Protein AF-A0A8J7H646-F1 (afdb_monomer)

Radius of gyration: 18.33 Å; Cα contacts (8 Å, |Δi|>4): 235; chains: 1; bounding box: 48×39×47 Å

Foldseek 3Di:
DCVLQVVLVVCVVVFVLQSSLVSCVCVCVDPVQVVQDDDDPAAAQQQAAAAPFEEEAEEGDDPVLVQQLLLLLQVVCVSHVHAYEYEDAPVCVVFSVQADNHPHYHYPPDDTDDGHHYYYSSSSCRNSVPGPVCPPPDPPRTDDDVVVVVVVCVVCVPPDDDDDDDD

Sequence (167 aa):
MTARFDLASLLLVTGDFTHGWREYRFRYQMEHTSKVCRHVQKPRWEGQPLAGKRLLIHDEQGFGDTFQFLRLVQTARERSGAHIILQVNSDCLALARRCAGWDEIVVRGNLPPSFDYHCEPMSLPMALGLQLTDLPGTVPYLFADPQRIDLWQQRLAHLPRPLVRLV

Solvent-accessible surface area (backbone atoms only — not comparable to full-atom values): 9744 Å² total; per-residue (Å²): 124,54,68,51,48,55,49,13,51,51,28,44,74,74,51,42,32,75,61,8,40,63,34,42,72,54,48,48,69,30,81,88,35,39,82,60,56,76,90,65,99,51,52,72,58,69,49,63,76,31,71,92,36,30,33,33,39,36,70,69,76,57,71,67,56,51,60,69,36,51,62,49,36,35,57,49,25,69,62,21,47,28,50,26,34,36,33,33,50,69,89,46,43,81,57,56,74,60,36,68,41,62,77,43,80,41,47,65,93,57,86,70,77,91,62,61,28,31,35,47,49,91,46,44,50,54,25,68,65,50,49,63,86,55,61,91,55,76,78,84,52,71,74,80,58,68,70,59,51,53,51,50,51,64,71,50,67,82,57,79,81,80,82,85,70,92,128

Structure (mmCIF, N/CA/C/O backbone):
data_AF-A0A8J7H646-F1
#
_entry.id   AF-A0A8J7H646-F1
#
loop_
_atom_site.group_PDB
_atom_site.id
_atom_site.type_symbol
_atom_site.label_atom_id
_atom_site.label_alt_id
_atom_site.label_comp_id
_atom_site.label_asym_id
_atom_site.label_entity_id
_atom_site.label_seq_id
_atom_site.pdbx_PDB_ins_code
_atom_site.Cartn_x
_atom_site.Cartn_y
_atom_site.Cartn_z
_atom_site.occupancy
_atom_site.B_iso_or_equiv
_atom_site.auth_seq_id
_atom_site.auth_comp_id
_atom_site.auth_asym_id
_atom_site.auth_atom_id
_atom_site.pdbx_PDB_model_num
ATOM 1 N N . MET A 1 1 ? -0.514 27.119 8.035 1.00 57.91 1 MET A N 1
ATOM 2 C CA . MET A 1 1 ? -1.006 25.757 8.357 1.00 57.91 1 MET A CA 1
ATOM 3 C C . MET A 1 1 ? -0.026 24.678 7.850 1.00 57.91 1 MET A C 1
ATOM 5 O O . MET A 1 1 ? -0.445 23.647 7.353 1.00 57.91 1 MET A O 1
ATOM 9 N N . THR A 1 2 ? 1.290 24.902 7.986 1.00 74.56 2 THR A N 1
ATOM 10 C CA . THR A 1 2 ? 2.370 24.015 7.490 1.00 74.56 2 THR A CA 1
ATOM 11 C C . THR A 1 2 ? 3.101 23.271 8.614 1.00 74.56 2 THR A C 1
ATOM 13 O O . THR A 1 2 ? 3.520 22.137 8.422 1.00 74.56 2 THR A O 1
ATOM 16 N N . ALA A 1 3 ? 3.125 23.835 9.830 1.00 87.69 3 ALA A N 1
ATOM 17 C CA . ALA A 1 3 ? 3.901 23.314 10.961 1.00 87.69 3 ALA A CA 1
ATOM 18 C C . ALA A 1 3 ? 3.634 21.839 11.324 1.00 87.69 3 ALA A C 1
ATOM 20 O O . ALA A 1 3 ? 4.553 21.139 11.731 1.00 87.69 3 ALA A O 1
ATOM 21 N N . ARG A 1 4 ? 2.397 21.339 11.166 1.00 90.50 4 ARG A N 1
ATOM 22 C CA . ARG A 1 4 ? 2.083 19.918 11.423 1.00 90.50 4 ARG A CA 1
ATOM 23 C C . ARG A 1 4 ? 2.699 18.987 10.387 1.00 90.50 4 ARG A C 1
ATOM 25 O O . ARG A 1 4 ? 3.131 17.897 10.737 1.00 90.50 4 ARG A O 1
ATOM 32 N N . PHE A 1 5 ? 2.733 19.406 9.127 1.00 89.31 5 PHE A N 1
ATOM 33 C CA . PHE A 1 5 ? 3.331 18.615 8.060 1.00 89.31 5 PHE A CA 1
ATOM 34 C C . PHE A 1 5 ? 4.857 18.593 8.178 1.00 89.31 5 PHE A C 1
ATOM 36 O O . PHE A 1 5 ? 5.468 17.536 8.025 1.00 89.31 5 PHE A O 1
ATOM 43 N N . ASP A 1 6 ? 5.459 19.729 8.530 1.00 91.62 6 ASP A N 1
ATOM 44 C CA . ASP A 1 6 ? 6.899 19.817 8.786 1.00 91.62 6 ASP A CA 1
ATOM 45 C C . ASP A 1 6 ? 7.289 18.946 9.990 1.00 91.62 6 ASP A C 1
ATOM 47 O O . ASP A 1 6 ? 8.235 18.163 9.914 1.00 91.62 6 ASP A O 1
ATOM 51 N N . LEU A 1 7 ? 6.500 18.996 11.071 1.00 94.25 7 LEU A N 1
ATOM 52 C CA . LEU A 1 7 ? 6.677 18.124 12.232 1.00 94.25 7 LEU A CA 1
ATOM 53 C C . LEU A 1 7 ? 6.517 16.643 11.866 1.00 94.25 7 LEU A C 1
ATOM 55 O O . LEU A 1 7 ? 7.360 15.835 12.243 1.00 94.25 7 LEU A O 1
ATOM 59 N N . ALA A 1 8 ? 5.474 16.286 11.110 1.00 94.56 8 ALA A N 1
ATOM 60 C CA . ALA A 1 8 ? 5.283 14.923 10.621 1.00 94.56 8 ALA A CA 1
ATOM 61 C C . ALA A 1 8 ? 6.509 14.443 9.836 1.00 94.56 8 ALA A C 1
ATOM 63 O O . ALA A 1 8 ? 7.016 13.356 10.091 1.00 94.56 8 ALA A O 1
ATOM 64 N N . SER A 1 9 ? 7.018 15.275 8.927 1.00 92.94 9 SER A N 1
ATOM 65 C CA . SER A 1 9 ? 8.186 14.959 8.104 1.00 92.94 9 SER A CA 1
ATOM 66 C C . SER A 1 9 ? 9.435 14.742 8.957 1.00 92.94 9 SER A C 1
ATOM 68 O O . SER A 1 9 ? 10.133 13.751 8.763 1.00 92.94 9 SER A O 1
ATOM 70 N N . LEU A 1 10 ? 9.689 15.616 9.938 1.00 96.25 10 LEU A N 1
ATOM 71 C CA . LEU A 1 10 ? 10.811 15.470 10.867 1.00 96.25 10 LEU A CA 1
ATOM 72 C C . LEU A 1 10 ? 10.718 14.169 11.667 1.00 96.25 10 LEU A C 1
ATOM 74 O O . LEU A 1 10 ? 11.689 13.422 11.707 1.00 96.25 10 LEU A O 1
ATOM 78 N N . LEU A 1 11 ? 9.553 13.878 12.249 1.00 96.44 11 LEU A N 1
ATOM 79 C CA . LEU A 1 11 ? 9.321 12.664 13.036 1.00 96.44 11 LEU A CA 1
ATOM 80 C C . LEU A 1 11 ? 9.488 11.395 12.191 1.00 96.44 11 LEU A C 1
ATOM 82 O O . LEU A 1 11 ? 10.123 10.439 12.627 1.00 96.44 11 LEU A O 1
ATOM 86 N N . LEU A 1 12 ? 8.971 11.390 10.959 1.00 94.88 12 LEU A N 1
ATOM 87 C CA . LEU A 1 12 ? 9.126 10.257 10.047 1.00 94.88 12 LEU A CA 1
ATOM 88 C C . LEU A 1 12 ? 10.590 10.053 9.636 1.00 94.88 12 LEU A C 1
ATOM 90 O O . LEU A 1 12 ? 11.059 8.919 9.613 1.00 94.88 12 LEU A O 1
ATOM 94 N N . VAL A 1 13 ? 11.332 11.130 9.360 1.00 94.25 13 VAL A N 1
ATOM 95 C CA . VAL A 1 13 ? 12.760 11.052 9.001 1.00 94.25 13 VAL A CA 1
ATOM 96 C C . VAL A 1 13 ? 13.619 10.581 10.176 1.00 94.25 13 VAL A C 1
ATOM 98 O O . VAL A 1 13 ? 14.576 9.840 9.967 1.00 94.25 13 VAL A O 1
ATOM 101 N N . THR A 1 14 ? 13.282 10.963 11.409 1.00 95.50 14 THR A N 1
ATOM 102 C CA . THR A 1 14 ? 14.007 10.523 12.612 1.00 95.50 14 THR A CA 1
ATOM 103 C C . THR A 1 14 ? 13.553 9.160 13.141 1.00 95.50 14 THR A C 1
ATOM 105 O O . THR A 1 14 ? 14.131 8.664 14.107 1.00 95.50 14 THR A O 1
ATOM 108 N N . GLY A 1 15 ? 12.563 8.525 12.503 1.00 93.62 15 GLY A N 1
ATOM 109 C CA . GLY A 1 15 ? 12.101 7.176 12.836 1.00 93.62 15 GLY A CA 1
ATOM 110 C C . GLY A 1 15 ? 10.985 7.101 13.881 1.00 93.62 15 GLY A C 1
ATOM 111 O O . GLY A 1 15 ? 10.556 5.999 14.224 1.00 93.62 15 GLY A O 1
ATOM 112 N N . ASP A 1 16 ? 10.463 8.235 14.357 1.00 95.19 16 ASP A N 1
ATOM 113 C CA . ASP A 1 16 ? 9.280 8.281 15.222 1.00 95.19 16 ASP A CA 1
ATOM 114 C C . ASP A 1 16 ? 7.997 8.161 14.386 1.00 95.19 16 ASP A C 1
ATOM 116 O O . ASP A 1 16 ? 7.267 9.123 14.131 1.00 95.19 16 ASP A O 1
ATOM 120 N N . PHE A 1 17 ? 7.738 6.941 13.915 1.00 94.12 17 PHE A N 1
ATOM 121 C CA . PHE A 1 17 ? 6.606 6.649 13.039 1.00 94.12 17 PHE A CA 1
ATOM 122 C C . PHE A 1 17 ? 5.266 6.855 13.742 1.00 94.12 17 PHE A C 1
ATOM 124 O O . PHE A 1 17 ? 4.357 7.444 13.156 1.00 94.12 17 PHE A O 1
ATOM 131 N N . THR A 1 18 ? 5.149 6.450 15.008 1.00 91.31 18 THR A N 1
ATOM 132 C CA . THR A 1 18 ? 3.925 6.612 15.801 1.00 91.31 18 THR A CA 1
ATOM 133 C C . THR A 1 18 ? 3.443 8.062 15.796 1.00 91.31 18 THR A C 1
ATOM 135 O O . THR A 1 18 ? 2.285 8.339 15.468 1.00 91.31 18 THR A O 1
ATOM 138 N N . HIS A 1 19 ? 4.323 9.007 16.139 1.00 93.88 19 HIS A N 1
ATOM 139 C CA . HIS A 1 19 ? 3.958 10.419 16.172 1.00 93.88 19 HIS A CA 1
ATOM 140 C C . HIS A 1 19 ? 3.938 11.033 14.771 1.00 93.88 19 HIS A C 1
ATOM 142 O O . HIS A 1 19 ? 3.038 11.818 14.465 1.00 93.88 19 HIS A O 1
ATOM 148 N N . GLY A 1 20 ? 4.875 10.646 13.902 1.00 95.31 20 GLY A N 1
ATOM 149 C CA . GLY A 1 20 ? 4.971 11.150 12.536 1.00 95.31 20 GLY A CA 1
ATOM 150 C C . GLY A 1 20 ? 3.702 10.900 11.731 1.00 95.31 20 GLY A C 1
ATOM 151 O O . GLY A 1 20 ? 3.118 11.842 11.193 1.00 95.31 20 GLY A O 1
ATOM 152 N N . TRP A 1 21 ? 3.193 9.665 11.724 1.00 93.19 21 TRP A N 1
ATOM 153 C CA . TRP A 1 21 ? 1.952 9.324 11.025 1.00 93.19 21 TRP A CA 1
ATOM 154 C C . TRP A 1 21 ? 0.725 10.014 11.627 1.00 93.19 21 TRP A C 1
ATOM 156 O O . TRP A 1 21 ? -0.166 10.451 10.890 1.00 93.19 21 TRP A O 1
ATOM 166 N N . ARG A 1 22 ? 0.697 10.182 12.956 1.00 91.44 22 ARG A N 1
ATOM 167 C CA . ARG A 1 22 ? -0.375 10.907 13.646 1.00 91.44 22 ARG A CA 1
ATOM 168 C C . ARG A 1 22 ? -0.449 12.366 13.212 1.00 91.44 22 ARG A C 1
ATOM 170 O O . ARG A 1 22 ? -1.554 12.873 13.058 1.00 91.44 22 ARG A O 1
ATOM 177 N N . GLU A 1 23 ? 0.679 13.036 13.002 1.00 93.19 23 GLU A N 1
ATOM 178 C CA . GLU A 1 23 ? 0.690 14.405 12.473 1.00 93.19 23 GLU A CA 1
ATOM 179 C C . GLU A 1 23 ? 0.428 14.430 10.956 1.00 93.19 23 GLU A C 1
ATOM 181 O O . GLU A 1 23 ? -0.296 15.297 10.457 1.00 93.19 23 GLU A O 1
ATOM 186 N N . TYR A 1 24 ? 0.902 13.418 10.223 1.00 91.06 24 TYR A N 1
ATOM 187 C CA . TYR A 1 24 ? 0.715 13.286 8.775 1.00 91.06 24 TYR A CA 1
ATOM 188 C C . TYR A 1 24 ? -0.760 13.162 8.352 1.00 91.06 24 TYR A C 1
ATOM 190 O O . TYR A 1 24 ? -1.132 13.518 7.230 1.00 91.06 24 TYR A O 1
ATOM 198 N N . ARG A 1 25 ? -1.660 12.723 9.246 1.00 88.06 25 ARG A N 1
ATOM 199 C CA . ARG A 1 25 ? -3.115 12.685 8.981 1.00 88.06 25 ARG A CA 1
ATOM 200 C C . ARG A 1 25 ? -3.690 14.046 8.570 1.00 88.06 25 ARG A C 1
ATOM 202 O O . ARG A 1 25 ? -4.700 14.094 7.871 1.00 88.06 25 ARG A O 1
ATOM 209 N N . PHE A 1 26 ? -3.066 15.143 9.007 1.00 87.75 26 PHE A N 1
ATOM 210 C CA . PHE A 1 26 ? -3.501 16.511 8.724 1.00 87.75 26 PHE A CA 1
ATOM 211 C C . PHE A 1 26 ? -2.976 17.040 7.387 1.00 87.75 26 PHE A C 1
ATOM 213 O O . PHE A 1 26 ? -3.233 18.196 7.056 1.00 87.75 26 PHE A O 1
ATOM 220 N N . ARG A 1 27 ? -2.292 16.208 6.584 1.00 88.38 27 ARG A N 1
ATOM 221 C CA . ARG A 1 27 ? -1.704 16.607 5.297 1.00 88.38 27 ARG A CA 1
ATOM 222 C C . ARG A 1 27 ? -2.670 17.340 4.377 1.00 88.38 27 ARG A C 1
ATOM 224 O O . ARG A 1 27 ? -2.227 18.232 3.675 1.00 88.38 27 ARG A O 1
ATOM 231 N N . TYR A 1 28 ? -3.968 17.036 4.411 1.00 85.88 28 TYR A N 1
ATOM 232 C CA . TYR A 1 28 ? -4.990 17.684 3.579 1.00 85.88 28 TYR A CA 1
ATOM 233 C C . TYR A 1 28 ? -5.415 19.091 4.029 1.00 85.88 28 TYR A C 1
ATOM 235 O O . TYR A 1 28 ? -6.205 19.730 3.343 1.00 85.88 28 TYR A O 1
ATOM 243 N N . GLN A 1 29 ? -4.901 19.593 5.155 1.00 84.75 29 GLN A N 1
ATOM 244 C CA . GLN A 1 29 ? -5.126 20.976 5.596 1.00 84.75 29 GLN A CA 1
ATOM 245 C C . GLN A 1 29 ? -4.229 21.989 4.864 1.00 84.75 29 GLN A C 1
ATOM 247 O O . GLN A 1 29 ? -4.385 23.194 5.051 1.00 84.75 29 GLN A O 1
ATOM 252 N N . MET A 1 30 ? -3.284 21.523 4.041 1.00 80.88 30 MET A N 1
ATOM 253 C CA . MET A 1 30 ? -2.441 22.393 3.223 1.00 80.88 30 MET A CA 1
ATOM 254 C C . MET A 1 30 ? -3.140 22.748 1.909 1.00 80.88 30 MET A C 1
ATOM 256 O O . MET A 1 30 ? -3.874 21.948 1.333 1.00 80.88 30 MET A O 1
ATOM 260 N N . GLU A 1 31 ? -2.877 23.946 1.393 1.00 78.62 31 GLU A N 1
ATOM 261 C CA . GLU A 1 31 ? -3.546 24.458 0.191 1.00 78.62 31 GLU A CA 1
ATOM 262 C C . GLU A 1 31 ? -3.362 23.534 -1.028 1.00 78.62 31 GLU A C 1
ATOM 264 O O . GLU A 1 31 ? -4.332 23.197 -1.708 1.00 78.62 31 GLU A O 1
ATOM 269 N N . HIS A 1 32 ? -2.140 23.038 -1.249 1.00 74.81 32 HIS A N 1
ATOM 270 C CA . HIS A 1 32 ? -1.785 22.205 -2.403 1.00 74.81 32 HIS A CA 1
ATOM 271 C C . HIS A 1 32 ? -2.282 20.751 -2.313 1.00 74.81 32 HIS A C 1
ATOM 273 O O . HIS A 1 32 ? -2.404 20.086 -3.338 1.00 74.81 32 HIS A O 1
ATOM 279 N N . THR A 1 33 ? -2.607 20.253 -1.118 1.00 76.62 33 THR A N 1
ATOM 280 C CA . THR A 1 33 ? -3.137 18.893 -0.903 1.00 76.62 33 THR A CA 1
ATOM 281 C C . THR A 1 33 ? -4.646 18.882 -0.689 1.00 76.62 33 THR A C 1
ATOM 283 O O . THR A 1 33 ? -5.278 17.861 -0.946 1.00 76.62 33 THR A O 1
ATOM 286 N N . SER A 1 34 ? -5.252 19.999 -0.273 1.00 77.44 34 SER A N 1
ATOM 287 C CA . SER A 1 34 ? -6.698 20.102 -0.037 1.00 77.44 34 SER A CA 1
ATOM 288 C C . SER A 1 34 ? -7.525 19.663 -1.252 1.00 77.44 34 SER A C 1
ATOM 290 O O . SER A 1 34 ? -8.512 18.948 -1.103 1.00 77.44 34 SER A O 1
ATOM 292 N N . LYS A 1 35 ? -7.060 19.995 -2.465 1.00 74.94 35 LYS A N 1
ATOM 293 C CA . LYS A 1 35 ? -7.678 19.613 -3.748 1.00 74.94 35 LYS A CA 1
ATOM 294 C C . LYS A 1 35 ? -7.561 18.122 -4.080 1.00 74.94 35 LYS A C 1
ATOM 296 O O . LYS A 1 35 ? -8.320 17.622 -4.902 1.00 74.94 35 LYS A O 1
ATOM 301 N N . VAL A 1 36 ? -6.601 17.430 -3.471 1.00 74.31 36 VAL A N 1
ATOM 302 C CA . VAL A 1 36 ? -6.359 15.990 -3.653 1.00 74.31 36 VAL A CA 1
ATOM 303 C C . VAL A 1 36 ? -7.191 15.169 -2.658 1.00 74.31 36 VAL A C 1
ATOM 305 O O . VAL A 1 36 ? -7.444 13.989 -2.888 1.00 74.31 36 VAL A O 1
ATOM 308 N N . CYS A 1 37 ? -7.667 15.794 -1.574 1.00 78.00 37 CYS A N 1
ATOM 309 C CA . CYS A 1 37 ? -8.508 15.147 -0.575 1.00 78.00 37 CYS A CA 1
ATOM 310 C C . CYS A 1 37 ? -9.810 14.642 -1.200 1.00 78.00 37 CYS A C 1
ATOM 312 O O . CYS A 1 37 ? -10.668 15.417 -1.628 1.00 78.00 37 CYS A O 1
ATOM 314 N N . ARG A 1 38 ? -9.991 13.322 -1.208 1.00 80.19 38 ARG A N 1
ATOM 315 C CA . ARG A 1 38 ? -11.230 12.713 -1.678 1.00 80.19 38 ARG A CA 1
ATOM 316 C C . ARG A 1 38 ? -12.276 12.730 -0.572 1.00 80.19 38 ARG A C 1
ATOM 318 O O . ARG A 1 38 ? -12.072 12.170 0.500 1.00 80.19 38 ARG A O 1
ATOM 325 N N . HIS A 1 39 ? -13.430 13.327 -0.844 1.00 79.88 39 HIS A N 1
ATOM 326 C CA . HIS A 1 39 ? -14.561 13.304 0.082 1.00 79.88 39 HIS A CA 1
ATOM 327 C C . HIS A 1 39 ? -15.347 12.003 -0.091 1.00 79.88 39 HIS A C 1
ATOM 329 O O . HIS A 1 39 ? -16.244 11.899 -0.928 1.00 79.88 39 HIS A O 1
ATOM 335 N N . VAL A 1 40 ? -14.972 10.985 0.680 1.00 87.12 40 VAL A N 1
ATOM 336 C CA . VAL A 1 40 ? -15.660 9.692 0.707 1.00 87.12 40 VAL A CA 1
ATOM 337 C C . VAL A 1 40 ? -16.705 9.707 1.825 1.00 87.12 40 VAL A C 1
ATOM 339 O O . VAL A 1 40 ? -16.389 9.975 2.976 1.00 87.12 40 VAL A O 1
ATOM 342 N N . GLN A 1 41 ? -17.964 9.402 1.498 1.00 89.12 41 GLN A N 1
ATOM 343 C CA . GLN A 1 41 ? -19.096 9.388 2.444 1.00 89.12 41 GLN A CA 1
ATOM 344 C C . GLN A 1 41 ? -19.172 8.076 3.255 1.00 89.12 41 GLN A C 1
ATOM 346 O O . GLN A 1 41 ? -20.245 7.513 3.469 1.00 89.12 41 GLN A O 1
ATOM 351 N N . LYS A 1 42 ? -18.018 7.529 3.641 1.00 94.75 42 LYS A N 1
ATOM 352 C CA . LYS A 1 42 ? -17.874 6.292 4.422 1.00 94.75 42 LYS A CA 1
ATOM 353 C C . LYS A 1 42 ? -16.802 6.501 5.489 1.00 94.75 42 LYS A C 1
ATOM 355 O O . LYS A 1 42 ? -15.933 7.345 5.294 1.00 94.75 42 LYS A O 1
ATOM 360 N N . PRO A 1 43 ? -16.843 5.766 6.609 1.00 95.69 43 PRO A N 1
ATOM 361 C CA . PRO A 1 43 ? -15.811 5.868 7.633 1.00 95.69 43 PRO A CA 1
ATOM 362 C C . PRO A 1 43 ? -14.436 5.446 7.100 1.00 95.69 43 PRO A C 1
ATOM 364 O O . PRO A 1 43 ? -14.309 4.457 6.370 1.00 95.69 43 PRO A O 1
ATOM 367 N N . ARG A 1 44 ? -13.394 6.173 7.512 1.00 95.00 44 ARG A N 1
ATOM 368 C CA . ARG A 1 44 ? -12.006 5.772 7.272 1.00 95.00 44 ARG A CA 1
ATOM 369 C C . ARG A 1 44 ? -11.660 4.560 8.145 1.00 95.00 44 ARG A C 1
ATOM 371 O O . ARG A 1 44 ? -12.106 4.453 9.287 1.00 95.00 44 ARG A O 1
ATOM 378 N N . TRP A 1 45 ? -10.881 3.631 7.609 1.00 97.06 45 TRP A N 1
ATOM 379 C CA . TRP A 1 45 ? -10.297 2.533 8.368 1.00 97.06 45 TRP A CA 1
ATOM 380 C C . TRP A 1 45 ? -9.053 3.012 9.120 1.00 97.06 45 TRP A C 1
ATOM 382 O O . TRP A 1 45 ? -8.142 3.579 8.518 1.00 97.06 45 TRP A O 1
ATOM 392 N N . GLU A 1 46 ? -9.026 2.778 10.431 1.00 95.38 46 GLU A N 1
ATOM 393 C CA . GLU A 1 46 ? -7.969 3.221 11.349 1.00 95.38 46 GLU A CA 1
ATOM 394 C C . GLU A 1 46 ? -7.240 2.034 12.009 1.00 95.38 46 GLU A C 1
ATOM 396 O O . GLU A 1 46 ? -6.533 2.215 12.994 1.00 95.38 46 GLU A O 1
ATOM 401 N N . GLY A 1 47 ? -7.395 0.819 11.467 1.00 96.56 47 GLY A N 1
ATOM 402 C CA . GLY A 1 47 ? -6.716 -0.390 11.956 1.00 96.56 47 GLY A CA 1
ATOM 403 C C . GLY A 1 47 ? -7.600 -1.368 12.727 1.00 96.56 47 GLY A C 1
ATOM 404 O O . GLY A 1 47 ? -7.141 -2.445 13.109 1.00 96.56 47 GLY A O 1
ATOM 405 N N . GLN A 1 48 ? -8.873 -1.030 12.942 1.00 97.88 48 GLN A N 1
ATOM 406 C CA . GLN A 1 48 ? -9.839 -1.916 13.590 1.00 97.88 48 GLN A CA 1
ATOM 407 C C . GLN A 1 48 ? -10.124 -3.183 12.753 1.00 97.88 48 GLN A C 1
ATOM 409 O O . GLN A 1 48 ? -10.087 -3.112 11.522 1.00 97.88 48 GLN A O 1
ATOM 414 N N . PRO A 1 49 ? -10.463 -4.332 13.367 1.00 98.00 49 PRO A N 1
ATOM 415 C CA . PRO A 1 49 ? -10.939 -5.503 12.633 1.00 98.00 49 PRO A CA 1
ATOM 416 C C . PRO A 1 49 ? -12.227 -5.210 11.850 1.00 98.00 49 PRO A C 1
ATOM 418 O O . PRO A 1 49 ? -13.106 -4.486 12.315 1.00 98.00 49 PRO A O 1
ATOM 421 N N . LEU A 1 50 ? -12.343 -5.806 10.669 1.00 98.25 50 LEU A N 1
ATOM 422 C CA . LEU A 1 50 ? -13.386 -5.594 9.664 1.00 98.25 50 LEU A CA 1
ATOM 423 C C . LEU A 1 50 ? -13.859 -6.930 9.050 1.00 98.25 50 LEU A C 1
ATOM 425 O O . LEU A 1 50 ? -14.220 -6.989 7.875 1.00 98.25 50 LEU A O 1
ATOM 429 N N . ALA A 1 51 ? -13.863 -8.015 9.829 1.00 96.94 51 ALA A N 1
ATOM 430 C CA . ALA A 1 51 ? -14.311 -9.326 9.360 1.00 96.94 51 ALA A CA 1
ATOM 431 C C . ALA A 1 51 ? -15.717 -9.254 8.728 1.00 96.94 51 ALA A C 1
ATOM 433 O O . ALA A 1 51 ? -16.655 -8.713 9.316 1.00 96.94 51 ALA A O 1
ATOM 434 N N . GLY A 1 52 ? -15.850 -9.780 7.507 1.00 96.69 52 GLY A N 1
ATOM 435 C CA . GLY A 1 52 ? -17.101 -9.744 6.740 1.00 96.69 52 GLY A CA 1
ATOM 436 C C . GLY A 1 52 ? -17.491 -8.364 6.189 1.00 96.69 52 GLY A C 1
ATOM 437 O O . GLY A 1 52 ? -18.593 -8.215 5.664 1.00 96.69 52 GLY A O 1
ATOM 438 N N . LYS A 1 53 ? -16.621 -7.352 6.301 1.00 98.50 53 LYS A N 1
ATOM 439 C CA . LYS A 1 53 ? -16.802 -6.015 5.714 1.00 98.50 53 LYS A CA 1
ATOM 440 C C . LYS A 1 53 ? -15.922 -5.828 4.485 1.00 98.50 53 LYS A C 1
ATOM 442 O O . LYS A 1 53 ? -14.964 -6.568 4.262 1.00 98.50 53 LYS A O 1
ATOM 447 N N . ARG A 1 54 ? -16.243 -4.806 3.694 1.00 98.69 54 ARG A N 1
ATOM 448 C CA . ARG A 1 54 ? -15.497 -4.429 2.487 1.00 98.69 54 ARG A CA 1
ATOM 449 C C . ARG A 1 54 ? -14.722 -3.138 2.722 1.00 98.69 54 ARG A C 1
ATOM 451 O O . ARG A 1 54 ? -15.307 -2.126 3.120 1.00 98.69 54 ARG A O 1
ATOM 458 N N . LEU A 1 55 ? -13.420 -3.173 2.452 1.00 98.62 55 LEU A N 1
ATOM 459 C CA . LEU A 1 55 ? -12.509 -2.042 2.607 1.00 98.62 55 LEU A CA 1
ATOM 460 C C . LEU A 1 55 ? -12.015 -1.578 1.235 1.00 98.62 55 LEU A C 1
ATOM 462 O O . LEU A 1 55 ? -11.340 -2.322 0.528 1.00 98.62 55 LEU A O 1
ATOM 466 N N . LEU A 1 56 ? -12.333 -0.334 0.880 1.00 98.00 56 LEU A N 1
ATOM 467 C CA . LEU A 1 56 ? -11.792 0.332 -0.299 1.00 98.00 56 LEU A CA 1
ATOM 468 C C . LEU A 1 56 ? -10.442 0.981 0.033 1.00 98.00 56 LEU A C 1
ATOM 470 O O . LEU A 1 56 ? -10.401 2.003 0.715 1.00 98.00 56 LEU A O 1
ATOM 474 N N . ILE A 1 57 ? -9.351 0.444 -0.504 1.00 96.69 57 ILE A N 1
ATOM 475 C CA . ILE A 1 57 ? -8.057 1.134 -0.538 1.00 96.69 57 ILE A CA 1
ATOM 476 C C . ILE A 1 57 ? -8.004 1.895 -1.856 1.00 96.69 57 ILE A C 1
ATOM 478 O O . ILE A 1 57 ? -7.886 1.275 -2.914 1.00 96.69 57 ILE A O 1
ATOM 482 N N . HIS A 1 58 ? -8.166 3.216 -1.813 1.00 91.94 58 HIS A N 1
ATOM 483 C CA . HIS A 1 58 ? -8.283 4.016 -3.033 1.00 91.94 58 HIS A CA 1
ATOM 484 C C . HIS A 1 58 ? -7.029 4.791 -3.375 1.00 91.94 58 HIS A C 1
ATOM 486 O O . HIS A 1 58 ? -6.202 5.040 -2.514 1.00 91.94 58 HIS A O 1
ATOM 492 N N . ASP A 1 59 ? -6.897 5.199 -4.634 1.00 81.44 59 ASP A N 1
ATOM 493 C CA . ASP A 1 59 ? -5.767 6.006 -5.066 1.00 81.44 59 ASP A CA 1
ATOM 494 C C . ASP A 1 59 ? -5.756 7.379 -4.369 1.00 81.44 59 ASP A C 1
ATOM 496 O O . ASP A 1 59 ? -6.795 7.900 -3.942 1.00 81.44 59 ASP A O 1
ATOM 500 N N . GLU A 1 60 ? -4.557 7.942 -4.232 1.00 73.94 60 GLU A N 1
ATOM 501 C CA . GLU A 1 60 ? -4.328 9.205 -3.526 1.00 73.94 60 GLU A CA 1
ATOM 502 C C . GLU A 1 60 ? -3.398 10.138 -4.311 1.00 73.94 60 GLU A C 1
ATOM 504 O O . GLU A 1 60 ? -3.789 11.257 -4.632 1.00 73.94 60 GLU A O 1
ATOM 509 N N . GLN A 1 61 ? -2.184 9.682 -4.643 1.00 71.44 61 GLN A N 1
ATOM 510 C CA . GLN A 1 61 ? -1.133 10.507 -5.254 1.00 71.44 61 GLN A CA 1
ATOM 511 C C . GLN A 1 61 ? -0.532 9.859 -6.517 1.00 71.44 61 GLN A C 1
ATOM 513 O O . GLN A 1 61 ? -1.234 9.184 -7.272 1.00 71.44 61 GLN A O 1
ATOM 518 N N . GLY A 1 62 ? 0.744 10.131 -6.801 1.00 80.69 62 GLY A N 1
ATOM 519 C CA . GLY A 1 62 ? 1.418 9.728 -8.027 1.00 80.69 62 GLY A CA 1
ATOM 520 C C . GLY A 1 62 ? 1.783 8.243 -8.070 1.00 80.69 62 GLY A C 1
ATOM 521 O O . GLY A 1 62 ? 1.468 7.441 -7.186 1.00 80.69 62 GLY A O 1
ATOM 522 N N . PHE A 1 63 ? 2.496 7.864 -9.130 1.00 85.88 63 PHE A N 1
ATOM 523 C CA . PHE A 1 63 ? 2.932 6.480 -9.330 1.00 85.88 63 PHE A CA 1
ATOM 524 C C . PHE A 1 63 ? 3.910 6.005 -8.248 1.00 85.88 63 PHE A C 1
ATOM 526 O O . PHE A 1 63 ? 3.820 4.859 -7.816 1.00 85.88 63 PHE A O 1
ATOM 533 N N . GLY A 1 64 ? 4.800 6.888 -7.779 1.00 86.00 64 GLY A N 1
ATOM 534 C CA . GLY A 1 64 ? 5.761 6.580 -6.717 1.00 86.00 64 GLY A CA 1
ATOM 535 C C . GLY A 1 64 ? 5.073 6.131 -5.429 1.00 86.00 64 GLY A C 1
ATOM 536 O O . GLY A 1 64 ? 5.353 5.038 -4.942 1.00 86.00 64 GLY A O 1
ATOM 537 N N . ASP A 1 65 ? 4.104 6.913 -4.950 1.00 87.00 65 ASP A N 1
ATOM 538 C CA . ASP A 1 65 ? 3.330 6.586 -3.747 1.00 87.00 65 ASP A CA 1
ATOM 539 C C . ASP A 1 65 ? 2.526 5.303 -3.942 1.00 87.00 65 ASP A C 1
ATOM 541 O O . ASP A 1 65 ? 2.513 4.429 -3.077 1.00 87.00 65 ASP A O 1
ATOM 545 N N . THR A 1 66 ? 1.909 5.146 -5.117 1.00 89.31 66 THR A N 1
ATOM 546 C CA . THR A 1 66 ? 1.173 3.922 -5.452 1.00 89.31 66 THR A CA 1
ATOM 547 C C . THR A 1 66 ? 2.069 2.698 -5.271 1.00 89.31 66 THR A C 1
ATOM 549 O O . THR A 1 66 ? 1.709 1.779 -4.541 1.00 89.31 66 THR A O 1
ATOM 552 N N . PHE A 1 67 ? 3.263 2.684 -5.866 1.00 89.62 67 PHE A N 1
ATOM 553 C CA . PHE A 1 67 ? 4.178 1.554 -5.714 1.00 89.62 67 PHE A CA 1
ATOM 554 C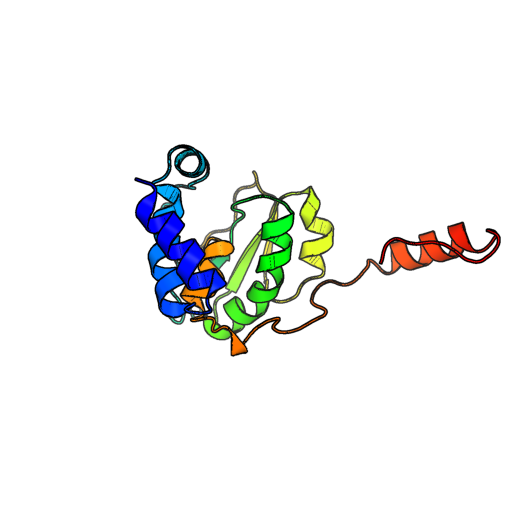 C . PHE A 1 67 ? 4.668 1.411 -4.272 1.00 89.62 67 PHE A C 1
ATOM 556 O O . PHE A 1 67 ? 4.611 0.316 -3.715 1.00 89.62 67 PHE A O 1
ATOM 563 N N . GLN A 1 68 ? 5.066 2.507 -3.626 1.00 89.69 68 GLN A N 1
ATOM 564 C CA . GLN A 1 68 ? 5.540 2.485 -2.246 1.00 89.69 68 GLN A CA 1
ATOM 565 C C . GLN A 1 68 ? 4.541 1.816 -1.295 1.00 89.69 68 GLN A C 1
ATOM 567 O O . GLN A 1 68 ? 4.967 0.997 -0.480 1.00 89.69 68 GLN A O 1
ATOM 572 N N . PHE A 1 69 ? 3.243 2.099 -1.435 1.00 91.94 69 PHE A N 1
ATOM 573 C CA . PHE A 1 69 ? 2.207 1.620 -0.517 1.00 91.94 69 PHE A CA 1
ATOM 574 C C . PHE A 1 69 ? 1.460 0.365 -0.986 1.00 91.94 69 PHE A C 1
ATOM 576 O O . PHE A 1 69 ? 0.854 -0.305 -0.150 1.00 91.94 69 PHE A O 1
ATOM 583 N N . LEU A 1 70 ? 1.565 -0.044 -2.260 1.00 92.62 70 LEU A N 1
ATOM 5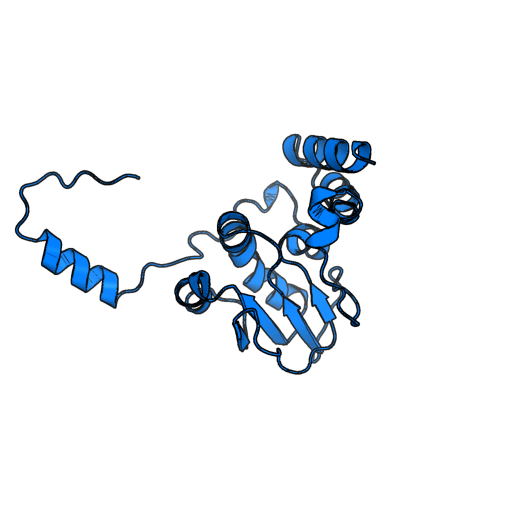84 C CA . LEU A 1 70 ? 1.017 -1.328 -2.733 1.00 92.62 70 LEU A CA 1
ATOM 585 C C . LEU A 1 70 ? 1.534 -2.521 -1.914 1.00 92.62 70 LEU A C 1
ATOM 587 O O . LEU A 1 70 ? 0.795 -3.475 -1.681 1.00 92.62 70 LEU A O 1
ATOM 591 N N . ARG A 1 71 ? 2.773 -2.451 -1.412 1.00 92.94 71 ARG A N 1
ATOM 592 C CA . ARG A 1 71 ? 3.356 -3.496 -0.551 1.00 92.94 71 ARG A CA 1
ATOM 593 C C . ARG A 1 71 ? 2.579 -3.734 0.748 1.00 92.94 71 ARG A C 1
ATOM 595 O O . ARG A 1 71 ? 2.680 -4.811 1.319 1.00 92.94 71 ARG A O 1
ATOM 602 N N . LEU A 1 72 ? 1.827 -2.737 1.220 1.00 95.00 72 LEU A N 1
ATOM 603 C CA . LEU A 1 72 ? 1.087 -2.799 2.482 1.00 95.00 72 LEU A CA 1
ATOM 604 C C . LEU A 1 72 ? -0.326 -3.367 2.314 1.00 95.00 72 LEU A C 1
ATOM 606 O O . LEU A 1 72 ? -0.992 -3.634 3.310 1.00 95.00 72 LEU A O 1
ATOM 610 N N . VAL A 1 73 ? -0.794 -3.570 1.078 1.00 95.50 73 VAL A N 1
ATOM 611 C CA . VAL A 1 73 ? -2.163 -4.032 0.794 1.00 95.50 73 VAL A CA 1
ATOM 612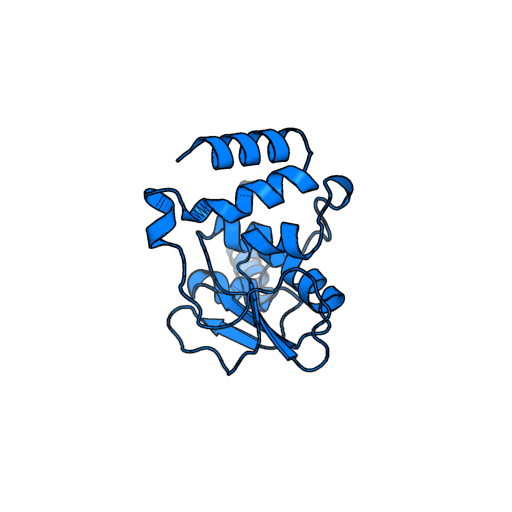 C C . VAL A 1 73 ? -2.406 -5.436 1.358 1.00 95.50 73 VAL A C 1
ATOM 614 O O . VAL A 1 73 ? -3.444 -5.679 1.971 1.00 95.50 73 VAL A O 1
ATOM 617 N N . GLN A 1 74 ? -1.427 -6.339 1.242 1.00 95.69 74 GLN A N 1
ATOM 618 C CA . GLN A 1 74 ? -1.501 -7.678 1.840 1.00 95.69 74 GLN A CA 1
ATOM 619 C C . GLN A 1 74 ? -1.620 -7.610 3.368 1.00 95.69 74 GLN A C 1
ATOM 621 O O . GLN A 1 74 ? -2.519 -8.218 3.943 1.00 95.69 74 GLN A O 1
ATOM 626 N N . THR A 1 75 ? -0.780 -6.815 4.028 1.00 95.69 75 THR A N 1
ATOM 627 C CA . THR A 1 75 ? -0.840 -6.647 5.485 1.00 95.69 75 THR A CA 1
ATOM 628 C C . THR A 1 75 ? -2.146 -5.983 5.925 1.00 95.69 75 THR A C 1
ATOM 630 O O . THR A 1 75 ? -2.707 -6.347 6.956 1.00 95.69 75 THR A O 1
ATOM 633 N N . ALA A 1 76 ? -2.689 -5.058 5.127 1.00 97.00 76 ALA A N 1
ATOM 634 C CA . ALA A 1 76 ? -3.999 -4.461 5.371 1.00 97.00 76 ALA A CA 1
ATOM 635 C C . ALA A 1 76 ? -5.124 -5.498 5.324 1.00 97.00 76 ALA A C 1
ATOM 637 O O . ALA A 1 76 ? -5.981 -5.509 6.210 1.00 97.00 76 ALA A O 1
ATOM 638 N N . ARG A 1 77 ? -5.095 -6.408 4.347 1.00 97.75 77 ARG A N 1
ATOM 639 C CA . ARG A 1 77 ? -6.024 -7.541 4.276 1.00 97.75 77 ARG A CA 1
ATOM 640 C C . ARG A 1 77 ? -5.932 -8.421 5.517 1.00 97.75 77 ARG A C 1
ATOM 642 O O . ARG A 1 77 ? -6.947 -8.675 6.156 1.00 97.75 77 ARG A O 1
ATOM 649 N N . GLU A 1 78 ? -4.728 -8.856 5.870 1.00 96.44 78 GLU A N 1
ATOM 650 C CA . GLU A 1 78 ? -4.489 -9.757 7.004 1.00 96.44 78 GLU A CA 1
ATOM 651 C C . GLU A 1 78 ? -4.901 -9.123 8.335 1.00 96.44 78 GLU A C 1
ATOM 653 O O . GLU A 1 78 ? -5.568 -9.759 9.149 1.00 96.44 78 GLU A O 1
ATOM 658 N N . ARG A 1 79 ? -4.559 -7.846 8.544 1.00 96.62 79 ARG A N 1
ATOM 659 C CA . ARG A 1 79 ? -4.856 -7.124 9.785 1.00 96.62 79 ARG A CA 1
ATOM 660 C C . ARG A 1 79 ? -6.337 -6.802 9.941 1.00 96.62 79 ARG A C 1
ATOM 662 O O . ARG A 1 79 ? -6.858 -6.851 11.052 1.00 96.62 79 ARG A O 1
ATOM 669 N N . SER A 1 80 ? -7.004 -6.438 8.849 1.00 98.00 80 SER A N 1
ATOM 670 C CA . SER A 1 80 ? -8.424 -6.087 8.877 1.00 98.00 80 SER A CA 1
ATOM 671 C C . SER A 1 80 ? -9.332 -7.318 8.844 1.00 98.00 80 SER A C 1
ATOM 673 O O . SER A 1 80 ? -10.410 -7.285 9.429 1.00 98.00 80 SER A O 1
ATOM 675 N N . GLY A 1 81 ? -8.948 -8.393 8.153 1.00 98.06 81 GLY A N 1
ATOM 676 C CA . GLY A 1 81 ? -9.865 -9.482 7.802 1.00 98.06 81 GLY A CA 1
ATOM 677 C C . GLY A 1 81 ? -10.987 -9.047 6.846 1.00 98.06 81 GLY A C 1
ATOM 678 O O . GLY A 1 81 ? -11.991 -9.750 6.720 1.00 98.06 81 GLY A O 1
ATOM 679 N N . ALA A 1 82 ? -10.849 -7.878 6.213 1.00 98.44 82 ALA A N 1
ATOM 680 C CA . ALA A 1 82 ? -11.812 -7.353 5.257 1.00 98.44 82 ALA A CA 1
ATOM 681 C C . ALA A 1 82 ? -11.630 -7.977 3.872 1.00 98.44 82 ALA A C 1
ATOM 683 O O . ALA A 1 82 ? -10.547 -8.428 3.497 1.00 98.44 82 ALA A O 1
ATOM 684 N N . HIS A 1 83 ? -12.691 -7.891 3.079 1.00 98.56 83 HIS A N 1
ATOM 685 C CA . HIS A 1 83 ? -12.622 -8.044 1.637 1.00 98.56 83 HIS A CA 1
ATOM 686 C C . HIS A 1 83 ? -12.064 -6.752 1.015 1.00 98.56 83 HIS A C 1
ATOM 688 O O . HIS A 1 83 ? -12.697 -5.691 1.100 1.00 98.56 83 HIS A O 1
ATOM 694 N N . ILE A 1 84 ? -10.886 -6.825 0.398 1.00 98.56 84 ILE A N 1
ATOM 695 C CA . ILE A 1 84 ? -10.153 -5.652 -0.085 1.00 98.56 84 ILE A CA 1
ATOM 696 C C . ILE A 1 84 ? -10.543 -5.315 -1.524 1.00 98.56 84 ILE A C 1
ATOM 698 O O . ILE A 1 84 ? -10.349 -6.105 -2.448 1.00 98.56 84 ILE A O 1
ATOM 702 N N . ILE A 1 85 ? -11.029 -4.089 -1.716 1.00 98.25 85 ILE A N 1
ATOM 703 C CA . ILE A 1 85 ? -11.219 -3.464 -3.025 1.00 98.25 85 ILE A CA 1
ATOM 704 C C . ILE A 1 85 ? -10.074 -2.473 -3.221 1.00 98.25 85 ILE A C 1
ATOM 706 O O . ILE A 1 85 ? -9.988 -1.468 -2.518 1.00 98.25 85 ILE A O 1
ATOM 710 N N . LEU A 1 86 ? -9.195 -2.740 -4.178 1.00 97.38 86 LEU A N 1
ATOM 711 C CA . LEU A 1 86 ? -8.065 -1.881 -4.503 1.00 97.38 86 LEU A CA 1
ATOM 712 C C . LEU A 1 86 ? -8.412 -0.996 -5.704 1.00 97.38 86 LEU A C 1
ATOM 714 O O . LEU A 1 86 ? -8.675 -1.500 -6.793 1.00 97.38 86 LEU A O 1
ATOM 718 N N . GLN A 1 87 ? -8.387 0.325 -5.538 1.00 95.38 87 GLN A N 1
ATOM 719 C CA . GLN A 1 87 ? -8.503 1.260 -6.656 1.00 95.38 87 GLN A CA 1
ATOM 720 C C . GLN A 1 87 ? -7.137 1.819 -7.048 1.00 95.38 87 GLN A C 1
ATOM 722 O O . GLN A 1 87 ? -6.408 2.338 -6.208 1.00 95.38 87 GLN A O 1
ATOM 727 N N . VAL A 1 88 ? -6.809 1.744 -8.338 1.00 94.19 88 VAL A N 1
ATOM 728 C CA . VAL A 1 88 ? -5.537 2.232 -8.892 1.00 94.19 88 VAL A CA 1
ATOM 729 C C . VAL A 1 88 ? -5.751 3.036 -10.167 1.00 94.19 88 VAL A C 1
ATOM 731 O O . VAL A 1 88 ? -6.745 2.863 -10.871 1.00 94.19 88 VAL A O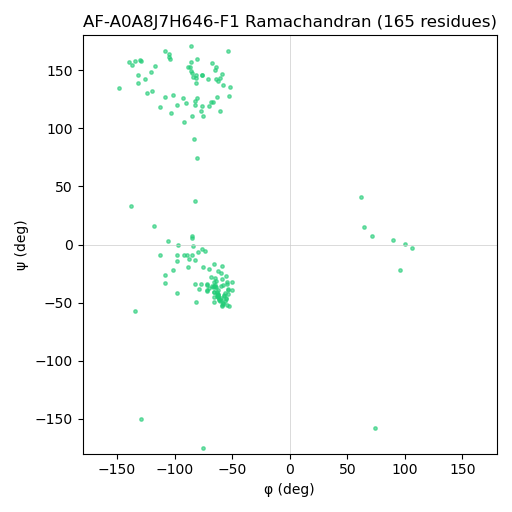 1
ATOM 734 N N . ASN A 1 89 ? -4.790 3.894 -10.509 1.00 92.25 89 ASN A N 1
ATOM 735 C CA . ASN A 1 89 ? -4.722 4.491 -11.843 1.00 92.25 89 ASN A CA 1
ATOM 736 C C . ASN A 1 89 ? -4.602 3.387 -12.924 1.00 92.25 89 ASN A C 1
ATOM 738 O O . ASN A 1 89 ? -3.975 2.350 -12.685 1.00 92.25 89 ASN A O 1
ATOM 742 N N . SER A 1 90 ? -5.188 3.608 -14.108 1.00 92.69 90 SER A N 1
ATOM 743 C CA . SER A 1 90 ? -5.092 2.706 -15.268 1.00 92.69 90 SER A CA 1
ATOM 744 C C . SER A 1 90 ? -3.656 2.312 -15.601 1.00 92.69 90 SER A C 1
ATOM 746 O O . SER A 1 90 ? -3.398 1.145 -15.891 1.00 92.69 90 SER A O 1
ATOM 748 N N . ASP A 1 91 ? -2.717 3.247 -15.482 1.00 92.25 91 ASP A N 1
ATOM 749 C CA . ASP A 1 91 ? -1.304 3.026 -15.799 1.00 92.25 91 ASP A CA 1
ATOM 750 C C . ASP A 1 91 ? -0.635 2.056 -14.812 1.00 92.25 91 ASP A C 1
ATOM 752 O O . ASP A 1 91 ? 0.280 1.309 -15.163 1.00 92.25 91 ASP A O 1
ATOM 756 N N . CYS A 1 92 ? -1.138 1.996 -13.575 1.00 92.31 92 CYS A N 1
ATOM 757 C CA . CYS A 1 92 ? -0.667 1.068 -12.550 1.00 92.31 92 CYS A CA 1
ATOM 758 C C . CYS A 1 92 ? -1.381 -0.288 -12.592 1.00 92.31 92 CYS A C 1
ATOM 760 O O . CYS A 1 92 ? -0.904 -1.227 -11.955 1.00 92.31 92 CYS A O 1
ATOM 762 N N . LEU A 1 93 ? -2.490 -0.430 -13.328 1.00 92.94 93 LEU A N 1
ATOM 763 C CA . LEU A 1 93 ? -3.346 -1.623 -13.295 1.00 92.94 93 LEU A CA 1
ATOM 764 C C . LEU A 1 93 ? -2.572 -2.912 -13.595 1.00 92.94 93 LEU A C 1
ATOM 766 O O . LEU A 1 93 ? -2.711 -3.906 -12.882 1.00 92.94 93 LEU A O 1
ATOM 770 N N . ALA A 1 94 ? -1.735 -2.896 -14.634 1.00 92.00 94 ALA A N 1
ATOM 771 C CA . ALA A 1 94 ? -0.960 -4.067 -15.042 1.00 92.00 94 ALA A CA 1
ATOM 772 C C . ALA A 1 94 ? 0.065 -4.506 -13.979 1.00 92.00 94 ALA A C 1
ATOM 774 O O . ALA A 1 94 ? 0.407 -5.685 -13.899 1.00 92.00 94 ALA A O 1
ATOM 775 N N . LEU A 1 95 ? 0.574 -3.574 -13.168 1.00 91.31 95 LEU A N 1
ATOM 776 C CA . LEU A 1 95 ? 1.469 -3.864 -12.043 1.00 91.31 95 LEU A CA 1
ATOM 777 C C . LEU A 1 95 ? 0.680 -4.319 -10.816 1.00 91.31 95 LEU A C 1
ATOM 779 O O . LEU A 1 95 ? 0.972 -5.378 -10.272 1.00 91.31 95 LEU A O 1
ATOM 783 N N . ALA A 1 96 ? -0.360 -3.576 -10.441 1.00 92.88 96 ALA A N 1
ATOM 784 C CA . ALA A 1 96 ? -1.183 -3.853 -9.268 1.00 92.88 96 ALA A CA 1
ATOM 785 C C . ALA A 1 96 ? -1.867 -5.229 -9.327 1.00 92.88 96 ALA A C 1
ATOM 787 O O . ALA A 1 96 ? -1.919 -5.925 -8.317 1.00 92.88 96 ALA A O 1
ATOM 788 N N . ARG A 1 97 ? -2.291 -5.687 -10.516 1.00 93.38 97 ARG A N 1
ATOM 789 C CA . ARG A 1 97 ? -2.829 -7.048 -10.725 1.00 93.38 97 ARG A CA 1
ATOM 790 C C . ARG A 1 97 ? -1.863 -8.174 -10.351 1.00 93.38 97 ARG A C 1
ATOM 792 O O . ARG A 1 97 ? -2.285 -9.315 -10.216 1.00 93.38 97 ARG A O 1
ATOM 799 N N . ARG A 1 98 ? -0.571 -7.874 -10.249 1.00 91.50 98 ARG A N 1
ATOM 800 C CA . ARG A 1 98 ? 0.480 -8.840 -9.913 1.00 91.50 98 ARG A CA 1
ATOM 801 C C . ARG A 1 98 ? 0.986 -8.668 -8.479 1.00 91.50 98 ARG A C 1
ATOM 803 O O . ARG A 1 98 ? 1.893 -9.387 -8.076 1.00 91.50 98 ARG A O 1
ATOM 810 N N . CYS A 1 99 ? 0.398 -7.746 -7.716 1.00 91.25 99 CYS A N 1
ATOM 811 C CA . CYS A 1 99 ? 0.544 -7.676 -6.266 1.00 91.25 99 CYS A CA 1
ATOM 812 C C . CYS A 1 99 ? -0.492 -8.573 -5.585 1.00 91.25 99 CYS A C 1
ATOM 814 O O . CYS A 1 99 ? -1.581 -8.781 -6.115 1.00 91.25 99 CYS A O 1
ATOM 816 N N . ALA A 1 100 ? -0.166 -9.055 -4.388 1.00 92.00 100 ALA A N 1
ATOM 817 C CA . ALA A 1 100 ? -1.102 -9.762 -3.520 1.00 92.00 100 ALA A CA 1
ATOM 818 C C . ALA A 1 100 ? -1.923 -8.787 -2.652 1.00 92.00 100 ALA A C 1
ATOM 820 O O . ALA A 1 100 ? -1.626 -7.592 -2.580 1.00 92.00 100 ALA A O 1
ATOM 821 N N . GLY A 1 101 ? -2.939 -9.311 -1.963 1.00 94.31 101 GLY A N 1
ATOM 822 C CA . GLY A 1 101 ? -3.629 -8.596 -0.882 1.00 94.31 101 GLY A CA 1
ATOM 823 C C . GLY A 1 101 ? -4.952 -7.945 -1.235 1.00 94.31 101 GLY A C 1
ATOM 824 O O . GLY A 1 101 ? -5.572 -7.354 -0.361 1.00 94.31 101 GLY A O 1
ATOM 825 N N . TRP A 1 102 ? -5.405 -8.064 -2.476 1.00 96.94 102 TRP A N 1
ATOM 826 C CA . TRP A 1 102 ? -6.702 -7.561 -2.909 1.00 96.94 102 TRP A CA 1
ATOM 827 C C . TRP A 1 102 ? -7.601 -8.710 -3.371 1.00 96.94 102 TRP A C 1
ATOM 829 O O . TRP A 1 102 ? -7.111 -9.758 -3.792 1.00 96.94 102 TRP A O 1
ATOM 839 N N . ASP A 1 103 ? -8.910 -8.501 -3.274 1.00 97.94 103 ASP A N 1
ATOM 840 C CA . ASP A 1 103 ? -9.935 -9.436 -3.747 1.00 97.94 103 ASP A CA 1
ATOM 841 C C . ASP A 1 103 ? -10.625 -8.890 -5.010 1.00 97.94 103 ASP A C 1
ATOM 843 O O . ASP A 1 103 ? -10.941 -9.637 -5.934 1.00 97.94 103 ASP A O 1
ATOM 847 N N . GLU A 1 104 ? -10.762 -7.563 -5.108 1.00 97.62 104 GLU A N 1
ATOM 848 C CA . GLU A 1 104 ? -11.217 -6.860 -6.309 1.00 97.62 104 GLU A CA 1
ATOM 849 C C . GLU A 1 104 ? -10.295 -5.685 -6.649 1.00 97.62 104 GLU A C 1
ATOM 851 O O . GLU A 1 104 ? -9.777 -5.008 -5.760 1.00 97.62 104 GLU A O 1
ATOM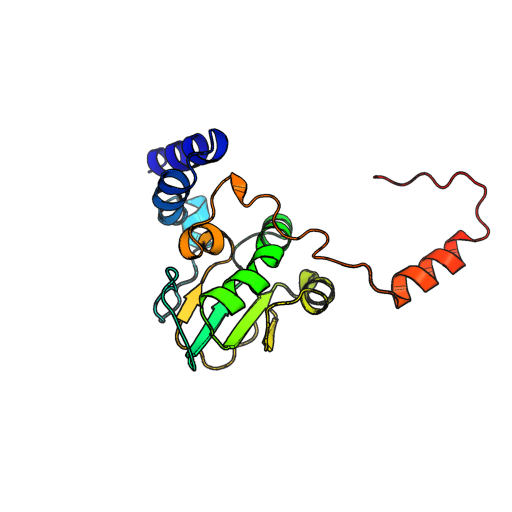 856 N N . ILE A 1 105 ? -10.123 -5.408 -7.944 1.00 96.62 105 ILE A N 1
ATOM 857 C CA . ILE A 1 105 ? -9.354 -4.260 -8.433 1.00 96.62 105 ILE A CA 1
ATOM 858 C C . ILE A 1 105 ? -10.204 -3.396 -9.363 1.00 96.62 105 ILE A C 1
ATOM 860 O O . ILE A 1 105 ? -10.824 -3.894 -10.304 1.00 96.62 105 ILE A O 1
ATOM 864 N N . VAL A 1 106 ? -10.219 -2.089 -9.118 1.00 95.94 106 VAL A N 1
ATOM 865 C CA . VAL A 1 106 ? -10.985 -1.111 -9.897 1.00 95.94 106 VAL A CA 1
ATOM 866 C C . VAL A 1 106 ? -10.074 0.003 -10.401 1.00 95.94 106 VAL A C 1
ATOM 868 O O . VAL A 1 106 ? -9.147 0.447 -9.729 1.00 95.94 106 VAL A O 1
ATOM 871 N N . VAL A 1 107 ? -10.327 0.465 -11.620 1.00 94.75 107 VAL A N 1
ATOM 872 C CA . VAL A 1 107 ? -9.583 1.585 -12.202 1.00 94.75 107 VAL A CA 1
ATOM 873 C C . VAL A 1 107 ? -10.164 2.904 -11.687 1.00 94.75 107 VAL A C 1
ATOM 875 O O . VAL A 1 107 ? -11.382 3.057 -11.569 1.00 94.75 107 VAL A O 1
ATOM 878 N N . ARG A 1 108 ? -9.303 3.869 -11.357 1.00 90.38 108 ARG A N 1
ATOM 879 C CA . ARG A 1 108 ? -9.698 5.240 -11.010 1.00 90.38 108 ARG A CA 1
ATOM 880 C C . ARG A 1 108 ? -10.604 5.819 -12.103 1.00 90.38 108 ARG A C 1
ATOM 882 O O . ARG A 1 108 ? -10.315 5.687 -13.285 1.00 90.38 108 ARG A O 1
ATOM 889 N N . GLY A 1 109 ? -11.686 6.480 -11.696 1.00 89.12 109 GLY A N 1
ATOM 890 C CA . GLY A 1 109 ? -12.705 7.022 -12.604 1.00 89.12 109 GLY A CA 1
ATOM 891 C C . GLY A 1 109 ? -13.904 6.092 -12.794 1.00 89.12 109 GLY A C 1
ATOM 892 O O . GLY A 1 109 ? -15.000 6.576 -13.057 1.00 89.12 109 GLY A O 1
ATOM 893 N N . ASN A 1 110 ? -13.739 4.790 -12.543 1.00 93.06 110 ASN A N 1
ATOM 894 C CA . ASN A 1 110 ? -14.861 3.862 -12.466 1.00 93.06 110 ASN A CA 1
ATOM 895 C C . ASN A 1 110 ? -15.460 3.858 -11.055 1.00 93.06 110 ASN A C 1
ATOM 897 O O . ASN A 1 110 ? -14.759 4.052 -10.053 1.00 93.06 110 ASN A O 1
ATOM 901 N N . LEU A 1 111 ? -16.768 3.608 -10.981 1.00 92.31 111 LEU A N 1
ATOM 902 C CA . LEU A 1 111 ? -17.466 3.441 -9.713 1.00 92.31 111 LEU A CA 1
ATOM 903 C C . LEU A 1 111 ? -16.987 2.138 -9.045 1.00 92.31 111 LEU A C 1
ATOM 905 O O . LEU A 1 111 ? -17.090 1.079 -9.669 1.00 92.31 111 LEU A O 1
ATOM 909 N N . PRO A 1 112 ? -16.449 2.182 -7.811 1.00 94.25 112 PRO A N 1
ATOM 910 C CA . PRO A 1 112 ? -16.122 0.963 -7.089 1.00 94.25 112 PRO A CA 1
ATOM 911 C C . PRO A 1 112 ? -17.404 0.196 -6.713 1.00 94.25 112 PRO A C 1
ATOM 913 O O . PRO A 1 112 ? -18.467 0.809 -6.565 1.00 94.25 112 PRO A O 1
ATOM 916 N N . PRO A 1 113 ? -17.309 -1.126 -6.491 1.00 95.31 113 PRO A N 1
ATOM 917 C CA . PRO A 1 113 ? -18.356 -1.892 -5.820 1.00 95.31 113 PRO A CA 1
ATOM 918 C C . PRO A 1 113 ? -18.737 -1.281 -4.463 1.00 95.31 113 PRO A C 1
ATOM 920 O O . PRO A 1 113 ? -18.004 -0.460 -3.914 1.00 95.31 113 PRO A O 1
ATOM 923 N N . SER A 1 114 ? -19.860 -1.706 -3.880 1.00 96.69 114 SER A N 1
ATOM 924 C CA . SER A 1 114 ? -20.252 -1.249 -2.541 1.00 96.69 114 SER A CA 1
ATOM 925 C C . SER A 1 114 ? -19.181 -1.574 -1.492 1.00 96.69 114 SER A C 1
ATOM 927 O O . SER A 1 114 ? -18.634 -2.674 -1.473 1.00 96.69 114 SER A O 1
ATOM 929 N N . PHE A 1 115 ? -18.901 -0.622 -0.601 1.00 98.00 115 PHE A N 1
ATOM 930 C CA . PHE A 1 115 ? -17.925 -0.776 0.478 1.00 98.00 115 PHE A CA 1
ATOM 931 C C . PHE A 1 115 ? -18.413 -0.147 1.787 1.00 98.00 115 PHE A C 1
ATOM 933 O O . PHE A 1 115 ? -19.272 0.746 1.793 1.00 98.00 115 PHE A O 1
ATOM 940 N N . ASP A 1 116 ? -17.855 -0.627 2.897 1.00 98.25 116 ASP A N 1
ATOM 941 C CA . ASP A 1 116 ? -18.210 -0.202 4.251 1.00 98.25 116 ASP A CA 1
ATOM 942 C C . ASP A 1 116 ? -17.228 0.843 4.786 1.00 98.25 116 ASP A C 1
ATOM 944 O O . ASP A 1 116 ? -17.651 1.832 5.380 1.00 98.25 116 ASP A O 1
ATOM 948 N N . TYR A 1 117 ? -15.932 0.638 4.531 1.00 98.44 117 TYR A N 1
ATOM 949 C CA . TYR A 1 117 ? -14.835 1.497 4.978 1.00 98.44 117 TYR A CA 1
ATOM 950 C C . TYR A 1 117 ? -13.925 1.871 3.814 1.00 98.44 117 TYR A C 1
ATOM 952 O O . TYR A 1 117 ? -13.866 1.163 2.807 1.00 98.44 117 TYR A O 1
ATOM 960 N N . HIS A 1 118 ? -13.181 2.963 3.964 1.00 97.19 118 HIS A N 1
ATOM 961 C CA . HIS A 1 118 ? -12.153 3.353 3.002 1.00 97.19 118 HIS A CA 1
ATOM 962 C C . HIS A 1 118 ? -10.816 3.669 3.678 1.00 97.19 118 HIS A C 1
ATOM 964 O O . HIS A 1 118 ? -10.769 3.965 4.868 1.00 97.19 118 HIS A O 1
ATOM 970 N N . CYS A 1 119 ? -9.720 3.611 2.931 1.00 95.75 119 CYS A N 1
ATOM 971 C CA . CYS A 1 119 ? -8.406 4.032 3.397 1.00 95.75 119 CYS A CA 1
ATOM 972 C C . CYS A 1 119 ? -7.590 4.580 2.226 1.00 95.75 119 CYS A C 1
ATOM 974 O O . CYS A 1 119 ? -7.539 3.974 1.154 1.00 95.75 119 CYS A O 1
ATOM 976 N N . GLU A 1 120 ? -6.939 5.718 2.428 1.00 93.50 120 GLU A N 1
ATOM 977 C CA . GLU A 1 120 ? -5.911 6.202 1.520 1.00 93.50 120 GLU A CA 1
ATOM 978 C C . GLU A 1 120 ? -4.597 5.418 1.717 1.00 93.50 120 GLU A C 1
ATOM 980 O O . GLU A 1 120 ? -4.254 5.090 2.859 1.00 93.50 120 GLU A O 1
ATOM 985 N N . PRO A 1 121 ? -3.789 5.163 0.672 1.00 92.44 121 PRO A N 1
ATOM 986 C CA . PRO A 1 121 ? -2.624 4.293 0.760 1.00 92.44 121 PRO A CA 1
ATOM 987 C C . PRO A 1 121 ? -1.558 4.874 1.690 1.00 92.44 121 PRO A C 1
ATOM 989 O O . PRO A 1 121 ? -0.967 4.135 2.473 1.00 92.44 121 PRO A O 1
ATOM 992 N N . MET A 1 122 ? -1.377 6.202 1.709 1.00 91.44 122 MET A N 1
ATOM 993 C CA . MET A 1 122 ? -0.435 6.856 2.627 1.00 91.44 122 MET A CA 1
ATOM 994 C C . MET A 1 122 ? -0.938 6.891 4.078 1.00 91.44 122 MET A C 1
ATOM 996 O O . MET A 1 122 ? -0.225 7.334 4.974 1.00 91.44 122 MET A O 1
ATOM 1000 N N . SER A 1 123 ? -2.176 6.456 4.333 1.00 93.12 123 SER A N 1
ATOM 1001 C CA . SER A 1 123 ? -2.724 6.283 5.687 1.00 93.12 123 SER A CA 1
ATOM 1002 C C . SER A 1 123 ? -2.643 4.833 6.173 1.00 93.12 123 SER A C 1
ATOM 1004 O O . SER A 1 123 ? -2.830 4.596 7.366 1.00 93.12 123 SER A O 1
ATOM 1006 N N . LEU A 1 124 ? -2.281 3.883 5.298 1.00 95.00 124 LEU A N 1
ATOM 1007 C CA . LEU A 1 124 ? -2.028 2.491 5.677 1.00 95.00 124 LEU A CA 1
ATOM 1008 C C . LEU A 1 124 ? -0.950 2.352 6.758 1.00 95.00 124 LEU A C 1
ATOM 1010 O O . LEU A 1 124 ? -1.205 1.605 7.697 1.00 95.00 124 LEU A O 1
ATOM 1014 N N . PRO A 1 125 ? 0.202 3.060 6.718 1.00 94.88 125 PRO A N 1
ATOM 1015 C CA . PRO A 1 125 ? 1.193 2.953 7.789 1.00 94.88 125 PRO A CA 1
ATOM 1016 C C . PRO A 1 125 ? 0.610 3.277 9.166 1.00 94.88 125 PRO A C 1
ATOM 1018 O O . PRO A 1 125 ? 0.856 2.557 10.127 1.00 94.88 125 PRO A O 1
ATOM 1021 N N . MET A 1 126 ? -0.227 4.316 9.246 1.00 94.94 126 MET A N 1
ATOM 1022 C CA . MET A 1 126 ? -0.898 4.703 10.485 1.00 94.94 126 MET A CA 1
ATOM 1023 C C . MET A 1 126 ? -1.898 3.635 10.940 1.00 94.94 126 MET A C 1
ATOM 1025 O O . MET A 1 126 ? -1.858 3.220 12.092 1.00 94.94 126 MET A O 1
ATOM 1029 N N . ALA A 1 127 ? -2.775 3.177 10.038 1.00 95.94 127 ALA A N 1
ATOM 1030 C CA . ALA A 1 127 ? -3.798 2.172 10.345 1.00 95.94 127 ALA A CA 1
ATOM 1031 C C . ALA A 1 127 ? -3.189 0.812 10.728 1.00 95.94 127 ALA A C 1
ATOM 1033 O O . ALA A 1 127 ? -3.748 0.072 11.533 1.00 95.94 127 ALA A O 1
ATOM 1034 N N . LEU A 1 128 ? -2.026 0.479 10.171 1.00 95.81 128 LEU A N 1
ATOM 1035 C CA . LEU A 1 128 ? -1.295 -0.745 10.487 1.00 95.81 128 LEU A CA 1
ATOM 1036 C C . LEU A 1 128 ? -0.445 -0.625 11.757 1.00 95.81 128 LEU A C 1
ATOM 1038 O O . LEU A 1 128 ? 0.001 -1.650 12.269 1.00 95.81 128 LEU A O 1
ATOM 1042 N N . GLY A 1 129 ? -0.232 0.592 12.268 1.00 94.38 129 GLY A N 1
ATOM 1043 C CA . GLY A 1 129 ? 0.722 0.846 13.346 1.00 94.38 129 GLY A CA 1
ATOM 1044 C C . GLY A 1 129 ? 2.152 0.498 12.932 1.00 94.38 129 GLY A C 1
ATOM 1045 O O . GLY A 1 129 ? 2.871 -0.125 13.706 1.00 94.38 129 GLY A O 1
ATOM 1046 N N . LEU A 1 130 ? 2.522 0.837 11.694 1.00 93.62 130 LEU A N 1
ATOM 1047 C CA . LEU A 1 130 ? 3.814 0.510 11.101 1.00 93.62 130 LEU A CA 1
ATOM 1048 C C . LEU A 1 130 ? 4.944 1.199 11.869 1.00 93.62 130 LEU A C 1
ATOM 1050 O O . LEU A 1 130 ? 4.946 2.424 12.002 1.00 93.62 130 LEU A O 1
ATOM 1054 N N . GLN A 1 131 ? 5.932 0.417 12.285 1.00 93.06 131 GLN A N 1
ATOM 1055 C CA . GLN A 1 131 ? 7.145 0.873 12.948 1.00 93.06 131 GLN A CA 1
ATOM 1056 C C . GLN A 1 131 ? 8.334 0.836 11.985 1.00 93.06 131 GLN A C 1
ATOM 1058 O O . GLN A 1 131 ? 8.326 0.141 10.970 1.00 93.06 131 GLN A O 1
ATOM 1063 N N . LEU A 1 132 ? 9.400 1.571 12.314 1.00 91.12 132 LEU A N 1
ATOM 1064 C CA . LEU A 1 132 ? 10.615 1.594 11.493 1.00 91.12 132 LEU A CA 1
ATOM 1065 C C . LEU A 1 132 ? 11.220 0.190 11.308 1.00 91.12 132 LEU A C 1
ATOM 1067 O O . LEU A 1 132 ? 11.722 -0.128 10.233 1.00 91.12 132 LEU A O 1
ATOM 1071 N N . THR A 1 133 ? 11.125 -0.662 12.332 1.00 93.62 133 THR A N 1
ATOM 1072 C CA . THR A 1 133 ? 11.602 -2.056 12.320 1.00 93.62 133 THR A CA 1
ATOM 1073 C C . THR A 1 133 ? 10.844 -2.964 11.356 1.00 93.62 133 THR A C 1
ATOM 1075 O O . THR A 1 133 ? 11.344 -4.035 11.027 1.00 93.62 133 THR A O 1
ATOM 1078 N N . ASP A 1 134 ? 9.665 -2.548 10.893 1.00 91.62 134 ASP A N 1
ATOM 1079 C CA . ASP A 1 134 ? 8.857 -3.311 9.942 1.00 91.62 134 ASP A CA 1
ATOM 1080 C C . ASP A 1 134 ? 9.276 -3.040 8.488 1.00 91.62 134 ASP A C 1
ATOM 1082 O O . ASP A 1 134 ? 8.808 -3.714 7.569 1.00 91.62 134 ASP A O 1
ATOM 1086 N N . LEU A 1 135 ? 10.147 -2.050 8.246 1.00 89.94 135 LEU A N 1
ATOM 1087 C CA . LEU A 1 135 ? 10.633 -1.710 6.911 1.00 89.94 135 LEU A CA 1
ATOM 1088 C C . LEU A 1 135 ? 11.819 -2.593 6.478 1.00 89.94 135 LEU A C 1
ATOM 1090 O O . LEU A 1 135 ? 12.681 -2.918 7.291 1.00 89.94 135 LEU A O 1
ATOM 1094 N N . PRO A 1 136 ? 11.913 -2.946 5.178 1.00 87.19 136 PRO A N 1
ATOM 1095 C CA . PRO A 1 136 ? 11.045 -2.517 4.074 1.00 87.19 136 PRO A CA 1
ATOM 1096 C C . PRO A 1 136 ? 9.756 -3.349 3.913 1.00 87.19 136 PRO A C 1
ATOM 1098 O O . PRO A 1 136 ? 9.040 -3.158 2.923 1.00 87.19 136 PRO A O 1
ATOM 1101 N N . GLY A 1 137 ? 9.472 -4.259 4.846 1.00 86.44 137 GLY A N 1
ATOM 1102 C CA . GLY A 1 137 ? 8.441 -5.284 4.735 1.00 86.44 137 GLY A CA 1
ATOM 1103 C C . GLY A 1 137 ? 8.856 -6.407 3.783 1.00 86.44 137 GLY A C 1
ATOM 1104 O O . GLY A 1 137 ? 10.038 -6.608 3.495 1.00 86.44 137 GLY A O 1
ATOM 1105 N N . THR A 1 138 ? 7.874 -7.134 3.257 1.00 85.75 138 THR A N 1
ATOM 1106 C CA . THR A 1 138 ? 8.110 -8.224 2.304 1.00 85.75 138 THR A CA 1
ATOM 1107 C C . THR A 1 138 ? 8.569 -7.681 0.950 1.00 85.75 138 THR A C 1
ATOM 1109 O O . THR A 1 138 ? 7.843 -6.948 0.275 1.00 85.75 138 THR A O 1
ATOM 1112 N N . VAL A 1 139 ? 9.775 -8.068 0.529 1.00 88.25 139 VAL A N 1
ATOM 1113 C CA . VAL A 1 139 ? 10.356 -7.730 -0.777 1.00 88.25 139 VAL A CA 1
ATOM 1114 C C . VAL A 1 139 ? 10.932 -8.990 -1.447 1.00 88.25 139 VAL A C 1
ATOM 1116 O O . VAL A 1 139 ? 11.562 -9.791 -0.758 1.00 88.25 139 VAL A O 1
ATOM 1119 N N . PRO A 1 140 ? 10.755 -9.185 -2.770 1.00 89.81 140 PRO A N 1
ATOM 1120 C CA . PRO A 1 140 ? 9.992 -8.349 -3.700 1.00 89.81 140 PRO A CA 1
ATOM 1121 C C . PRO A 1 140 ? 8.469 -8.544 -3.560 1.00 89.81 140 PRO A C 1
ATOM 1123 O O . PRO A 1 140 ? 7.992 -9.645 -3.316 1.00 89.81 140 PRO A O 1
ATOM 1126 N N . TYR A 1 141 ? 7.702 -7.469 -3.760 1.00 90.00 141 TYR A N 1
ATOM 1127 C CA . TYR A 1 141 ? 6.224 -7.486 -3.793 1.00 90.00 141 TYR A CA 1
ATOM 1128 C C . TYR A 1 141 ? 5.656 -7.171 -5.191 1.00 90.00 141 TYR A C 1
ATOM 1130 O O . TYR A 1 141 ? 4.454 -7.284 -5.432 1.00 90.00 141 TYR A O 1
ATOM 1138 N N . LEU A 1 142 ? 6.530 -6.759 -6.114 1.00 89.69 142 LEU A N 1
ATOM 1139 C CA . LEU A 1 1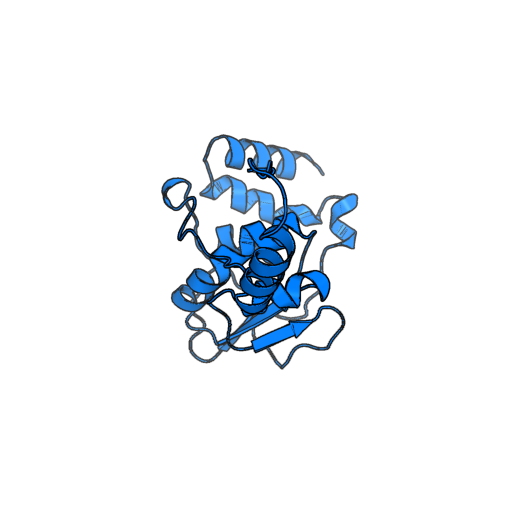42 ? 6.246 -6.532 -7.523 1.00 89.69 142 LEU A CA 1
ATOM 1140 C C . LEU A 1 142 ? 7.133 -7.457 -8.340 1.00 89.69 142 LEU A C 1
ATOM 1142 O O . LEU A 1 142 ? 8.345 -7.516 -8.139 1.00 89.69 142 LEU A O 1
ATOM 1146 N N . PHE A 1 143 ? 6.519 -8.134 -9.296 1.00 88.88 143 PHE A N 1
ATOM 1147 C CA . PHE A 1 143 ? 7.214 -9.009 -10.229 1.00 88.88 143 PHE A CA 1
ATOM 1148 C C . PHE A 1 143 ? 7.233 -8.360 -11.610 1.00 88.88 143 PHE A C 1
ATOM 1150 O O . PHE A 1 143 ? 6.523 -7.382 -11.845 1.00 88.88 143 PHE A O 1
ATOM 1157 N N . ALA A 1 144 ? 8.047 -8.860 -12.537 1.00 90.44 144 ALA A N 1
ATOM 1158 C CA . ALA A 1 144 ? 7.943 -8.509 -13.954 1.00 90.44 144 ALA A CA 1
ATOM 1159 C C . ALA A 1 144 ? 6.910 -9.418 -14.642 1.00 90.44 144 ALA A C 1
ATOM 1161 O O . ALA A 1 144 ? 6.538 -10.461 -14.110 1.00 90.44 144 ALA A O 1
ATOM 1162 N N . ASP A 1 145 ? 6.347 -8.966 -15.761 1.00 92.12 145 ASP A N 1
ATOM 1163 C CA . ASP A 1 145 ? 5.364 -9.748 -16.515 1.00 92.12 145 ASP A CA 1
ATOM 1164 C C . ASP A 1 145 ? 6.125 -10.832 -17.292 1.00 92.12 145 ASP A C 1
ATOM 1166 O O . ASP A 1 145 ? 6.965 -10.454 -18.115 1.00 92.12 145 ASP A O 1
ATOM 1170 N N . PRO A 1 146 ? 5.872 -12.134 -17.053 1.00 91.69 146 PRO A N 1
ATOM 1171 C CA . PRO A 1 146 ? 6.608 -13.214 -17.709 1.00 91.69 146 PRO A CA 1
ATOM 1172 C C . PRO A 1 146 ? 6.611 -13.099 -19.235 1.00 91.69 146 PRO A C 1
ATOM 1174 O O . PRO A 1 146 ? 7.658 -13.247 -19.855 1.00 91.69 146 PRO A O 1
ATOM 1177 N N . GLN A 1 147 ? 5.489 -12.699 -19.841 1.00 94.00 147 GLN A N 1
ATOM 1178 C CA . GLN A 1 147 ? 5.404 -12.547 -21.297 1.00 94.00 147 GLN A CA 1
ATOM 1179 C C . GLN A 1 147 ? 6.296 -11.409 -21.801 1.00 94.00 147 GLN A C 1
ATOM 1181 O O . GLN A 1 147 ? 6.908 -11.499 -22.865 1.00 94.00 147 GLN A O 1
ATOM 1186 N N . ARG A 1 148 ? 6.402 -10.322 -21.025 1.00 92.31 148 ARG A N 1
ATOM 1187 C CA . ARG A 1 148 ? 7.310 -9.214 -21.350 1.00 92.31 148 ARG A CA 1
ATOM 1188 C C . ARG A 1 148 ? 8.766 -9.604 -21.132 1.00 92.31 148 ARG A C 1
ATOM 1190 O O . ARG A 1 148 ? 9.610 -9.138 -21.891 1.00 92.31 148 ARG A O 1
ATOM 1197 N N . ILE A 1 149 ? 9.064 -10.428 -20.126 1.00 93.75 149 ILE A N 1
ATOM 1198 C CA . ILE A 1 149 ? 10.411 -10.974 -19.925 1.00 93.75 149 ILE A CA 1
ATOM 1199 C C . ILE A 1 149 ? 10.825 -11.755 -21.175 1.00 93.75 149 ILE A C 1
ATOM 1201 O O . ILE A 1 149 ? 11.856 -11.428 -21.759 1.00 93.75 149 ILE A O 1
ATOM 1205 N N . ASP A 1 150 ? 9.999 -12.698 -21.628 1.00 95.62 150 ASP A N 1
ATOM 1206 C CA . ASP A 1 150 ? 10.290 -13.533 -22.799 1.00 95.62 150 ASP A CA 1
ATOM 1207 C C . ASP A 1 150 ? 10.474 -12.689 -24.067 1.00 95.62 150 ASP A C 1
ATOM 1209 O O . ASP A 1 150 ? 11.461 -12.839 -24.794 1.00 95.62 150 ASP A O 1
ATO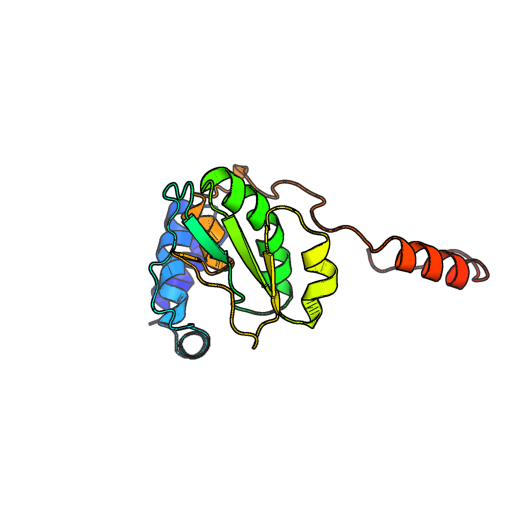M 1213 N N . LEU A 1 151 ? 9.570 -11.729 -24.296 1.00 95.88 151 LEU A N 1
ATOM 1214 C CA . LEU A 1 151 ? 9.644 -10.801 -25.425 1.00 95.88 151 LEU A CA 1
ATOM 1215 C C . LEU A 1 151 ? 10.976 -10.039 -25.451 1.00 95.88 151 LEU A C 1
ATOM 1217 O O . LEU A 1 151 ? 11.635 -9.947 -26.49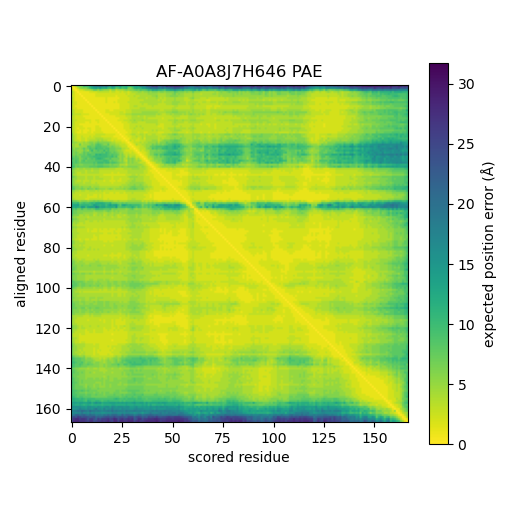0 1.00 95.88 151 LEU A O 1
ATOM 1221 N N . TRP A 1 152 ? 11.377 -9.469 -24.313 1.00 93.06 152 TRP A N 1
ATOM 1222 C CA . TRP A 1 152 ? 12.614 -8.698 -24.233 1.00 93.06 152 TRP A CA 1
ATOM 1223 C C . TRP A 1 152 ? 13.853 -9.587 -24.297 1.00 93.06 152 TRP A C 1
ATOM 1225 O O . TRP A 1 152 ? 14.834 -9.187 -24.916 1.00 93.06 152 TRP A O 1
ATOM 1235 N N . GLN A 1 153 ? 13.818 -10.802 -23.749 1.00 92.12 153 GLN A N 1
ATOM 1236 C CA . GLN A 1 153 ? 14.910 -11.764 -23.907 1.00 92.12 153 GLN A CA 1
ATOM 1237 C C . GLN A 1 153 ? 15.152 -12.100 -25.382 1.00 92.12 153 GLN A C 1
ATOM 1239 O O . GLN A 1 153 ? 16.290 -12.014 -25.841 1.00 92.12 153 GLN A O 1
ATOM 1244 N N . GLN A 1 154 ? 14.095 -12.397 -26.144 1.00 94.50 154 GLN A N 1
ATOM 1245 C CA . GLN A 1 154 ? 14.198 -12.662 -27.583 1.00 94.50 154 GLN A CA 1
ATOM 1246 C C . GLN A 1 154 ? 14.726 -11.443 -28.346 1.00 94.50 154 GLN A C 1
ATOM 1248 O O . GLN A 1 154 ? 15.634 -11.554 -29.172 1.00 94.50 154 GLN A O 1
ATOM 1253 N N . ARG A 1 155 ? 14.199 -10.254 -28.034 1.00 92.06 155 ARG A N 1
ATOM 1254 C CA . ARG A 1 155 ? 14.594 -9.009 -28.700 1.00 92.06 155 ARG A CA 1
ATOM 1255 C C . ARG A 1 155 ? 16.045 -8.619 -28.425 1.00 92.06 155 ARG A C 1
ATOM 1257 O O . ARG A 1 155 ? 16.674 -8.020 -29.286 1.00 92.06 155 ARG A O 1
ATOM 1264 N N . LEU A 1 156 ? 16.575 -8.935 -27.249 1.00 91.50 156 LEU A N 1
ATOM 1265 C CA . LEU A 1 156 ? 17.944 -8.585 -26.867 1.00 91.50 156 LEU A CA 1
ATOM 1266 C C . LEU A 1 156 ? 18.959 -9.689 -27.204 1.00 91.50 156 LEU A C 1
ATOM 1268 O O . LEU A 1 156 ? 20.159 -9.444 -27.116 1.00 91.50 156 LEU A O 1
ATOM 1272 N N . ALA A 1 157 ? 18.509 -10.883 -27.612 1.00 91.75 157 ALA A N 1
ATOM 1273 C CA . ALA A 1 157 ? 19.364 -12.054 -27.823 1.00 91.75 157 ALA A CA 1
ATOM 1274 C C . ALA A 1 157 ? 20.486 -11.843 -28.855 1.00 91.75 157 ALA A C 1
ATOM 1276 O O . ALA A 1 157 ? 21.543 -12.457 -28.741 1.00 91.75 157 ALA A O 1
ATOM 1277 N N . HIS A 1 158 ? 20.261 -10.979 -29.847 1.00 89.44 158 HIS A N 1
ATOM 1278 C CA . HIS A 1 158 ? 21.194 -10.721 -30.947 1.00 89.44 158 HIS A CA 1
ATOM 1279 C C . HIS A 1 158 ? 22.073 -9.477 -30.737 1.00 89.44 158 HIS A C 1
ATOM 1281 O O . HIS A 1 158 ? 22.888 -9.159 -31.601 1.00 89.44 158 HIS A O 1
ATOM 1287 N N . LEU A 1 159 ? 21.915 -8.754 -29.623 1.00 89.38 159 LEU A N 1
ATOM 1288 C CA . LEU A 1 159 ? 22.721 -7.566 -29.345 1.00 89.38 159 LEU A CA 1
ATOM 1289 C C . LEU A 1 159 ? 24.093 -7.943 -28.755 1.00 89.38 159 LEU A C 1
ATOM 1291 O O . LEU A 1 159 ? 24.186 -8.879 -27.952 1.00 89.38 159 LEU A O 1
ATOM 1295 N N . PRO A 1 160 ? 25.163 -7.206 -29.106 1.00 87.25 160 PRO A N 1
ATOM 1296 C CA . PRO A 1 160 ? 26.482 -7.422 -28.528 1.00 87.25 160 PRO A CA 1
ATOM 1297 C C . PRO A 1 160 ? 26.470 -7.136 -27.020 1.00 87.25 160 PRO A C 1
ATOM 1299 O O . PRO A 1 160 ? 25.807 -6.216 -26.541 1.00 87.25 160 PRO A O 1
ATOM 1302 N N . ARG A 1 161 ? 27.212 -7.944 -26.260 1.00 84.25 161 ARG A N 1
ATOM 1303 C CA . ARG A 1 161 ? 27.348 -7.806 -24.802 1.00 84.25 161 ARG A CA 1
ATOM 1304 C C . ARG A 1 161 ? 28.512 -6.864 -24.441 1.00 84.25 161 ARG A C 1
ATOM 1306 O O . ARG A 1 161 ? 29.481 -6.817 -25.196 1.00 84.25 161 ARG A O 1
ATOM 1313 N N . PRO A 1 162 ? 28.469 -6.184 -23.276 1.00 85.38 162 PRO A N 1
ATOM 1314 C CA . PRO A 1 162 ? 27.443 -6.274 -22.234 1.00 85.38 162 PRO A CA 1
ATOM 1315 C C . PRO A 1 162 ? 26.195 -5.436 -22.540 1.00 85.38 162 PRO A C 1
ATOM 1317 O O . PRO A 1 162 ? 26.277 -4.336 -23.077 1.00 85.38 162 PRO A O 1
ATOM 1320 N N . LEU A 1 163 ? 25.030 -5.938 -22.123 1.00 79.31 163 LEU A N 1
ATOM 1321 C CA . LEU A 1 163 ? 23.821 -5.120 -22.052 1.00 79.31 163 LEU A CA 1
ATOM 1322 C C . LEU A 1 163 ? 23.943 -4.201 -20.831 1.00 79.31 163 LEU A C 1
ATOM 1324 O O . LEU A 1 163 ? 23.909 -4.677 -19.695 1.00 79.31 163 LEU A O 1
ATOM 1328 N N . VAL A 1 164 ? 24.096 -2.896 -21.055 1.00 76.06 164 VAL A N 1
ATOM 1329 C CA . VAL A 1 164 ? 24.069 -1.900 -19.976 1.00 76.06 164 VAL A CA 1
ATOM 1330 C C . VAL A 1 164 ? 22.610 -1.583 -19.654 1.00 76.06 164 VAL A C 1
ATOM 1332 O O . VAL A 1 164 ? 21.860 -1.134 -20.518 1.00 76.06 164 VAL A O 1
ATOM 1335 N N . ARG A 1 165 ? 22.204 -1.829 -18.406 1.00 64.38 165 ARG A N 1
ATOM 1336 C CA . ARG A 1 165 ? 20.893 -1.445 -17.865 1.00 64.38 165 ARG A CA 1
ATOM 1337 C C . ARG A 1 165 ? 21.089 -0.522 -16.668 1.00 64.38 165 ARG A C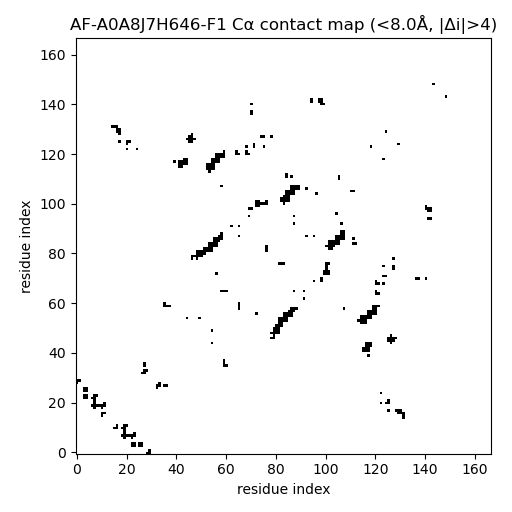 1
ATOM 1339 O O . ARG A 1 165 ? 22.062 -0.689 -15.936 1.00 64.38 165 ARG A O 1
ATOM 1346 N N . LEU A 1 166 ? 20.158 0.405 -16.455 1.00 41.12 166 LEU A N 1
ATOM 1347 C CA . LEU A 1 166 ? 20.034 1.084 -15.166 1.00 41.12 166 LEU A CA 1
ATOM 1348 C C . LEU A 1 166 ? 19.585 0.034 -14.141 1.00 41.12 166 LEU A C 1
ATOM 1350 O O . LEU A 1 166 ? 18.602 -0.674 -14.378 1.00 41.12 166 LEU A O 1
ATOM 1354 N N . VAL A 1 167 ? 20.385 -0.128 -13.086 1.00 41.28 167 VAL A N 1
ATOM 1355 C CA . VAL A 1 167 ? 20.042 -0.917 -11.894 1.00 41.28 167 VAL A CA 1
ATOM 1356 C C . VAL A 1 167 ? 19.197 -0.048 -10.980 1.00 41.28 167 VAL A C 1
ATOM 1358 O O . VAL A 1 167 ? 19.562 1.140 -10.833 1.00 41.28 167 VAL A O 1
#

Nearest PDB structures (foldseek):
  4rap-assembly1_D  TM=7.995E-01  e=4.489E-02  Escherichia coli ETEC H10407
  4rap-assembly1_A  TM=7.743E-01  e=5.125E-02  Escherichia coli ETEC H10407
  4rap-assembly1_B  TM=7.734E-01  e=1.691E-01  Escherichia coli ETEC H10407
  4rb4-assembly1_A  TM=7.712E-01  e=1.807E-01  Escherichia coli DEC13E
  4rap-assembly1_L  TM=8.039E-01  e=2.874E-01  Escherichia coli ETEC H10407

pLDDT: mean 90.61, std 8.7, range [41.12, 98.69]

Mean predicted aligned error: 5.16 Å

Secondary structure (DSSP, 8-state):
--HHHHHHHHHHHTT-HHHHHHHHTTGGGSHHHHTT----SSPBP-S---TT-EEEE---S-HHHHHHHHTTHHHHHHHH--EEEEEE-HHHHHHHTTSSS-SEEEETTSPPPP-SEEE-GGGHHHHHT--GGGTT-SS------HHHHHHHHHHHTTSPSP-----